Protein AF-A0A4P7MST5-F1 (afdb_monomer_lite)

Foldseek 3Di:
DDDDDDDPDDDPPPDDDDDDDDWKKKKFKDQPDPDGPFIDIDGQQDWDWTADPVGFTWIWHQHPPRDIDTPCVVSRDPRIDMDMDID

Organism: Pyricularia oryzae (NCBI:txid318829)

Structure (mmCIF, N/CA/C/O backbone):
data_AF-A0A4P7MST5-F1
#
_entry.id   AF-A0A4P7MST5-F1
#
loop_
_atom_site.group_PDB
_atom_site.id
_atom_site.type_symbol
_atom_site.label_atom_id
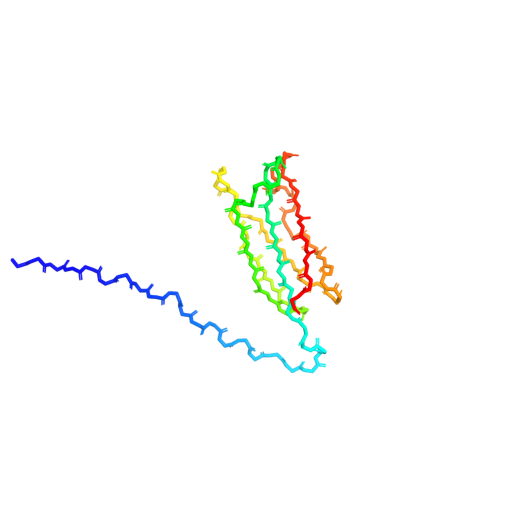_atom_site.label_alt_id
_atom_site.label_comp_id
_atom_site.label_asym_id
_atom_site.label_entity_id
_atom_site.label_seq_id
_atom_site.pdbx_PDB_ins_code
_atom_site.Cartn_x
_atom_site.Cartn_y
_atom_site.Cartn_z
_atom_site.occupancy
_atom_site.B_iso_or_equiv
_atom_site.auth_seq_id
_atom_site.auth_comp_id
_atom_site.auth_asym_id
_atom_site.auth_atom_id
_atom_site.pdbx_PDB_model_num
ATOM 1 N N . MET A 1 1 ? -6.270 -33.734 25.002 1.00 43.28 1 MET A N 1
ATOM 2 C CA . MET A 1 1 ? -5.227 -33.576 23.967 1.00 43.28 1 MET A CA 1
ATOM 3 C C . MET A 1 1 ? -5.464 -32.239 23.287 1.00 43.28 1 MET A C 1
ATOM 5 O O . MET A 1 1 ? -6.536 -32.033 22.738 1.00 43.28 1 MET A O 1
ATOM 9 N N . GLN A 1 2 ? -4.539 -31.298 23.470 1.00 40.59 2 GLN A N 1
ATOM 10 C CA . GLN A 1 2 ? -4.612 -29.924 22.966 1.00 40.59 2 GLN A CA 1
ATOM 11 C C . GLN A 1 2 ? -4.337 -29.927 21.457 1.00 40.59 2 GLN A C 1
ATOM 13 O O . GLN A 1 2 ? -3.300 -30.433 21.036 1.00 40.59 2 GLN A O 1
ATOM 18 N N . ILE A 1 3 ? -5.251 -29.386 20.649 1.00 48.38 3 ILE A N 1
ATOM 19 C CA . ILE A 1 3 ? -5.003 -29.136 19.225 1.00 48.38 3 ILE A CA 1
ATOM 20 C C . ILE A 1 3 ? -4.456 -27.716 19.131 1.00 48.38 3 ILE A C 1
ATOM 22 O O . ILE A 1 3 ? -5.196 -26.737 19.211 1.00 48.38 3 ILE A O 1
ATOM 26 N N . THR A 1 4 ? -3.137 -27.611 19.035 1.00 45.72 4 THR A N 1
ATOM 27 C CA . THR A 1 4 ? -2.439 -26.358 18.763 1.00 45.72 4 THR A CA 1
ATOM 28 C C . THR A 1 4 ? -2.727 -25.978 17.312 1.00 45.72 4 THR A C 1
ATOM 30 O O . THR A 1 4 ? -2.234 -26.628 16.391 1.00 45.72 4 THR A O 1
ATOM 33 N N . ALA A 1 5 ? -3.566 -24.965 17.089 1.00 44.62 5 ALA A N 1
ATOM 34 C CA . ALA A 1 5 ? -3.776 -24.409 15.759 1.00 44.62 5 ALA A CA 1
ATOM 35 C C . ALA A 1 5 ? -2.487 -23.694 15.332 1.00 44.62 5 ALA A C 1
ATOM 37 O O . ALA A 1 5 ? -2.114 -22.664 15.893 1.00 44.62 5 ALA A O 1
ATOM 38 N N . ALA A 1 6 ? -1.774 -24.299 14.386 1.00 45.66 6 ALA A N 1
ATOM 39 C CA . ALA A 1 6 ? -0.599 -23.718 13.769 1.00 45.66 6 ALA A CA 1
ATOM 40 C C . ALA A 1 6 ? -0.990 -22.401 13.084 1.00 45.66 6 ALA A C 1
ATOM 42 O O . ALA A 1 6 ? -1.884 -22.363 12.239 1.00 45.66 6 ALA A O 1
ATOM 43 N N . VAL A 1 7 ? -0.313 -21.324 13.476 1.00 45.59 7 VAL A N 1
ATOM 44 C CA . VAL A 1 7 ? -0.352 -20.033 12.791 1.00 45.59 7 VAL A CA 1
ATOM 45 C C . VAL A 1 7 ? 0.137 -20.275 11.366 1.00 45.59 7 VAL A C 1
ATOM 47 O O . VAL A 1 7 ? 1.290 -20.646 11.161 1.00 45.59 7 VAL A O 1
ATOM 50 N N . ILE A 1 8 ? -0.761 -20.137 10.391 1.00 53.88 8 ILE A N 1
ATOM 51 C CA . ILE A 1 8 ? -0.442 -20.257 8.969 1.00 53.88 8 ILE A CA 1
ATOM 52 C C . ILE A 1 8 ? 0.510 -19.101 8.632 1.00 53.88 8 ILE A C 1
ATOM 54 O O . ILE A 1 8 ? 0.096 -17.944 8.753 1.00 53.88 8 ILE A O 1
ATOM 58 N N . PRO A 1 9 ? 1.770 -19.358 8.235 1.00 40.84 9 PRO A N 1
ATOM 59 C CA . PRO A 1 9 ? 2.623 -18.300 7.727 1.00 40.84 9 PRO A CA 1
ATOM 60 C C . PRO A 1 9 ? 1.987 -17.787 6.436 1.00 40.84 9 PRO A C 1
ATOM 62 O O . PRO A 1 9 ? 1.710 -18.564 5.521 1.00 40.84 9 PRO A O 1
ATOM 65 N N . VAL A 1 10 ? 1.698 -16.485 6.415 1.00 47.12 10 VAL A N 1
ATOM 66 C CA . VAL A 1 10 ? 1.137 -15.758 5.274 1.00 47.12 10 VAL A CA 1
ATOM 67 C C . VAL A 1 10 ? 1.902 -16.171 4.023 1.00 47.12 10 VAL A C 1
ATOM 69 O O . VAL A 1 10 ? 3.110 -15.964 3.915 1.00 47.12 10 VAL A O 1
ATOM 72 N N . ALA A 1 11 ? 1.182 -16.848 3.131 1.00 40.81 11 ALA A N 1
ATOM 73 C CA . ALA A 1 11 ? 1.708 -17.400 1.905 1.00 40.81 11 ALA A CA 1
ATOM 74 C C . ALA A 1 11 ? 2.443 -16.313 1.116 1.00 40.81 11 ALA A C 1
ATOM 76 O O . ALA A 1 11 ? 1.897 -15.248 0.834 1.00 40.81 11 ALA A O 1
ATOM 77 N N . LEU A 1 12 ? 3.686 -16.625 0.759 1.00 40.56 12 LEU A N 1
ATOM 78 C CA . LEU A 1 12 ? 4.474 -15.945 -0.252 1.00 40.56 12 LEU A CA 1
ATOM 79 C C . LEU A 1 12 ? 3.655 -15.909 -1.553 1.00 40.56 12 LEU A C 1
ATOM 81 O O . LEU A 1 12 ? 3.575 -16.908 -2.269 1.00 40.56 12 LEU A O 1
ATOM 85 N N . VAL A 1 13 ? 3.002 -14.782 -1.840 1.00 43.56 13 VAL A N 1
ATOM 86 C CA . VAL A 1 13 ? 2.295 -14.593 -3.108 1.00 43.56 13 VAL A CA 1
ATOM 87 C C . VAL A 1 13 ? 3.343 -14.292 -4.177 1.00 43.56 13 VAL A C 1
ATOM 89 O O . VAL A 1 13 ? 3.873 -13.188 -4.267 1.00 43.56 13 VAL A O 1
ATOM 92 N N . LEU A 1 14 ? 3.672 -15.315 -4.966 1.00 44.66 14 LEU A N 1
ATOM 93 C CA . LEU A 1 14 ? 4.413 -15.194 -6.219 1.00 44.66 14 LEU A CA 1
ATOM 94 C C . LEU A 1 14 ? 3.569 -14.384 -7.215 1.00 44.66 14 LEU A C 1
ATOM 96 O O . LEU A 1 14 ? 2.728 -14.945 -7.915 1.00 44.66 14 LEU A O 1
ATOM 100 N N . PHE A 1 15 ? 3.788 -13.072 -7.295 1.00 44.88 15 PHE A N 1
ATOM 101 C CA . PHE A 1 15 ? 3.249 -12.268 -8.389 1.00 44.88 15 PHE A CA 1
ATOM 102 C C . PHE A 1 15 ? 4.130 -12.435 -9.629 1.00 44.88 15 PHE A C 1
ATOM 104 O O . PHE A 1 15 ? 5.198 -11.841 -9.766 1.00 44.88 15 PHE A O 1
ATOM 111 N N . GLN A 1 16 ? 3.665 -13.283 -10.546 1.00 50.47 16 GLN A N 1
ATOM 112 C CA . GLN A 1 16 ? 4.047 -13.209 -11.948 1.00 50.47 16 GLN A CA 1
ATOM 113 C C . GLN A 1 16 ? 3.405 -11.952 -12.550 1.00 50.47 16 GLN A C 1
ATOM 115 O O . GLN A 1 16 ? 2.193 -11.918 -12.743 1.00 50.47 16 GLN A O 1
ATOM 120 N N . ALA A 1 17 ? 4.208 -10.950 -12.903 1.00 40.59 17 ALA A N 1
ATOM 121 C CA . ALA A 1 17 ? 3.808 -9.931 -13.865 1.00 40.59 17 ALA A CA 1
ATOM 122 C C . ALA A 1 17 ? 4.991 -9.584 -14.774 1.00 40.59 17 ALA A C 1
ATOM 124 O O . ALA A 1 17 ? 6.069 -9.172 -14.353 1.00 40.59 17 ALA A O 1
ATOM 125 N N . CYS A 1 18 ? 4.763 -9.842 -16.053 1.00 38.44 18 CYS A N 1
ATOM 126 C CA . CYS A 1 18 ? 5.621 -9.568 -17.186 1.00 38.44 18 CYS A CA 1
ATOM 127 C C . CYS A 1 18 ? 5.922 -8.057 -17.305 1.00 38.44 18 CYS A C 1
ATOM 129 O O . CYS A 1 18 ? 5.001 -7.255 -17.412 1.00 38.44 18 CYS A O 1
ATOM 131 N N . GLY A 1 19 ? 7.204 -7.683 -17.379 1.00 47.47 19 GLY A N 1
ATOM 132 C CA . GLY A 1 19 ? 7.637 -6.656 -18.336 1.00 47.47 19 GLY A CA 1
ATOM 133 C C . GLY A 1 19 ? 7.636 -5.170 -17.953 1.00 47.47 19 GLY A C 1
ATOM 134 O O . GLY A 1 19 ? 7.774 -4.360 -18.865 1.00 47.47 19 GLY A O 1
ATOM 135 N N . VAL A 1 20 ? 7.563 -4.767 -16.681 1.00 49.41 20 VAL A N 1
ATOM 136 C CA . VAL A 1 20 ? 7.826 -3.365 -16.285 1.00 49.41 20 VAL A CA 1
ATOM 137 C C . VAL A 1 20 ? 8.890 -3.301 -15.195 1.00 49.41 20 VAL A C 1
ATOM 139 O O . VAL A 1 20 ? 8.814 -4.009 -14.199 1.00 49.41 20 VAL A O 1
ATOM 142 N N . SER A 1 21 ? 9.929 -2.502 -15.455 1.00 50.75 21 SER A N 1
ATOM 143 C CA . SER A 1 21 ? 11.085 -2.181 -14.605 1.00 50.75 21 SER A CA 1
ATOM 144 C C . SER A 1 21 ? 10.889 -2.529 -13.119 1.00 50.75 21 SER A C 1
ATOM 146 O O . SER A 1 21 ? 10.234 -1.792 -12.382 1.00 50.75 21 SER A O 1
ATOM 148 N N . ALA A 1 22 ? 11.413 -3.688 -12.704 1.00 61.22 22 ALA A N 1
ATOM 149 C CA . ALA A 1 22 ? 11.101 -4.328 -11.426 1.00 61.22 22 ALA A CA 1
ATOM 150 C C . ALA A 1 22 ? 11.791 -3.622 -10.250 1.00 61.22 22 ALA A C 1
ATOM 152 O O . ALA A 1 22 ? 12.785 -4.101 -9.708 1.00 61.22 22 ALA A O 1
ATOM 153 N N . TYR A 1 23 ? 11.274 -2.464 -9.858 1.00 72.06 23 TYR A N 1
ATOM 154 C CA . TYR A 1 23 ? 11.604 -1.854 -8.579 1.00 72.06 23 TYR A CA 1
ATOM 155 C C . TYR A 1 23 ? 10.427 -2.044 -7.642 1.00 72.06 23 TYR A C 1
ATOM 157 O O . TYR A 1 23 ? 9.283 -1.794 -8.018 1.00 72.06 23 TYR A O 1
ATOM 165 N N . GLN A 1 24 ? 10.711 -2.513 -6.432 1.00 85.69 24 GLN A N 1
ATOM 166 C CA . GLN A 1 24 ? 9.679 -2.648 -5.420 1.00 85.69 24 GLN A CA 1
ATOM 167 C C . GLN A 1 24 ? 9.387 -1.287 -4.796 1.00 85.69 24 GLN A C 1
ATOM 169 O O . GLN A 1 24 ? 10.265 -0.437 -4.634 1.00 85.69 24 GLN A O 1
ATOM 174 N N . CYS A 1 25 ? 8.130 -1.088 -4.444 1.00 88.94 25 CYS A N 1
ATOM 175 C CA . CYS A 1 25 ? 7.627 0.094 -3.785 1.00 88.94 25 CYS A CA 1
ATOM 176 C C . CYS A 1 25 ? 7.042 -0.332 -2.447 1.00 88.94 25 CYS A C 1
ATOM 178 O O . CYS A 1 25 ? 6.221 -1.244 -2.396 1.00 88.94 25 CYS A O 1
ATOM 180 N N . ARG A 1 26 ? 7.427 0.360 -1.378 1.00 90.69 26 ARG A N 1
ATOM 181 C CA . ARG A 1 26 ? 6.735 0.279 -0.096 1.00 90.69 26 ARG A CA 1
ATOM 182 C C . ARG A 1 26 ? 5.743 1.417 0.004 1.00 90.69 26 ARG A C 1
ATOM 184 O O . ARG A 1 26 ? 6.127 2.575 -0.171 1.00 90.69 26 ARG A O 1
ATOM 191 N N . ILE A 1 27 ? 4.506 1.094 0.344 1.00 91.12 27 ILE A N 1
ATOM 192 C CA . ILE A 1 27 ? 3.454 2.046 0.680 1.00 91.12 27 ILE A CA 1
ATOM 193 C C . ILE A 1 27 ? 3.138 1.895 2.159 1.00 91.12 27 ILE A C 1
ATOM 195 O O . ILE A 1 27 ? 2.890 0.792 2.631 1.00 91.12 27 ILE A O 1
ATOM 199 N N . SER A 1 28 ? 3.139 3.006 2.880 1.00 90.88 28 SER A N 1
ATOM 200 C CA . SER A 1 28 ? 2.875 3.074 4.312 1.00 90.88 28 SER A CA 1
ATOM 201 C C . SER A 1 28 ? 1.675 3.965 4.570 1.00 90.88 28 SER A C 1
ATOM 203 O O . SER A 1 28 ? 1.604 5.080 4.049 1.00 90.88 28 SER A O 1
ATOM 205 N N . LEU A 1 29 ? 0.756 3.481 5.397 1.00 91.06 29 LEU A N 1
A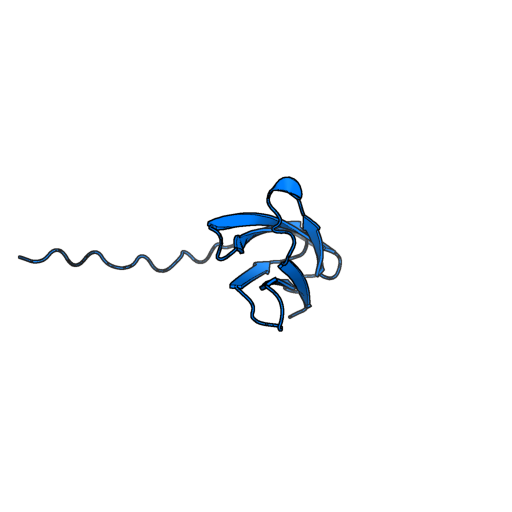TOM 206 C CA . LEU A 1 29 ? -0.358 4.255 5.916 1.00 91.06 29 LEU A CA 1
ATOM 207 C C . LEU A 1 29 ? 0.023 4.769 7.309 1.00 91.06 29 LEU A C 1
ATOM 209 O O . LEU A 1 29 ? 0.393 3.982 8.177 1.00 91.06 29 LEU A O 1
ATOM 213 N N . MET A 1 30 ? -0.024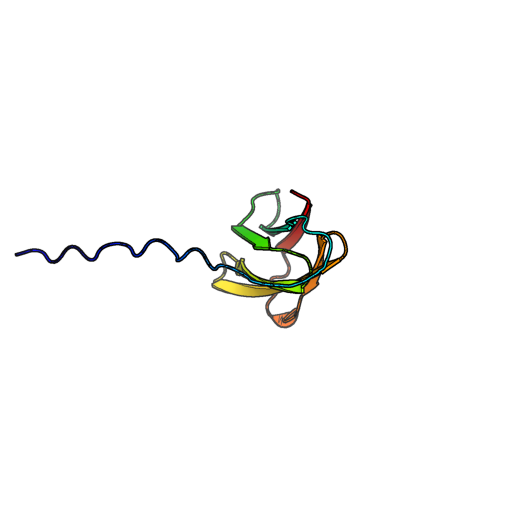 6.085 7.504 1.00 88.81 30 MET A N 1
ATOM 214 C CA . MET A 1 30 ? 0.516 6.745 8.695 1.00 88.81 30 MET A CA 1
ATOM 215 C C . MET A 1 30 ? -0.532 7.631 9.354 1.00 88.81 30 MET A C 1
ATOM 217 O O . MET A 1 30 ? -1.110 8.481 8.679 1.00 88.81 30 MET A O 1
ATOM 221 N N . ASN A 1 31 ? -0.738 7.486 10.659 1.00 86.44 31 ASN A N 1
ATOM 222 C CA . ASN A 1 31 ? -1.609 8.347 11.455 1.00 86.44 31 ASN A CA 1
ATOM 223 C C . ASN A 1 31 ? -0.781 9.368 12.251 1.00 86.44 31 ASN A C 1
ATOM 225 O O . ASN A 1 31 ? -0.169 9.043 13.268 1.00 86.44 31 ASN A O 1
ATOM 229 N N . GLY A 1 32 ? -0.749 10.621 11.793 1.00 78.19 32 GLY A N 1
ATOM 230 C CA . GLY A 1 32 ? -0.024 11.688 12.487 1.00 78.19 32 GLY A CA 1
ATOM 231 C C . GLY A 1 32 ? 1.505 11.551 12.434 1.00 78.19 32 GLY A C 1
ATOM 232 O O . GLY A 1 32 ? 2.082 11.536 11.348 1.00 78.19 32 GLY A O 1
ATOM 233 N N . SER A 1 33 ? 2.155 11.542 13.607 1.00 69.56 33 SER A N 1
ATOM 234 C CA . SER A 1 33 ? 3.598 11.756 13.852 1.00 69.56 33 SER A CA 1
ATOM 235 C C . SER A 1 33 ? 4.531 10.640 13.360 1.00 69.56 33 SER A C 1
ATOM 237 O O . SER A 1 33 ? 5.322 10.095 14.123 1.00 69.56 33 SER A O 1
ATOM 239 N N . ASP A 1 34 ? 4.449 10.303 12.080 1.00 63.47 34 ASP A N 1
ATOM 240 C CA . ASP A 1 34 ? 5.338 9.368 11.391 1.00 63.47 34 ASP A CA 1
ATOM 241 C C . ASP A 1 34 ? 5.305 7.903 11.875 1.00 63.47 34 ASP A C 1
ATOM 243 O O . ASP A 1 34 ? 6.109 7.077 11.434 1.00 63.47 34 ASP A O 1
ATOM 247 N N . SER A 1 35 ? 4.325 7.533 12.697 1.00 73.50 35 SER A N 1
ATOM 248 C CA . SER A 1 35 ? 4.045 6.133 13.016 1.00 73.50 35 SER A CA 1
ATOM 249 C C . SER A 1 35 ? 3.264 5.491 11.869 1.00 73.50 35 SER A C 1
ATOM 251 O O . SER A 1 35 ? 2.175 5.947 11.523 1.00 73.50 35 SER A O 1
ATOM 253 N N . SER A 1 36 ? 3.828 4.447 11.257 1.00 74.69 36 SER A N 1
ATOM 254 C CA . SER A 1 36 ? 3.115 3.629 10.269 1.00 74.69 36 SER A CA 1
ATOM 255 C C . SER A 1 36 ? 2.176 2.678 11.008 1.00 74.69 36 SER A C 1
ATOM 257 O O . SER A 1 36 ? 2.647 1.889 11.824 1.00 74.69 36 SER A O 1
ATOM 259 N N . ASP A 1 37 ? 0.879 2.737 10.717 1.00 80.25 37 ASP A N 1
ATOM 260 C CA . ASP A 1 37 ? -0.095 1.762 11.223 1.00 80.25 37 ASP A CA 1
ATOM 261 C C . ASP A 1 37 ? 0.008 0.448 10.448 1.00 80.25 37 ASP A C 1
ATOM 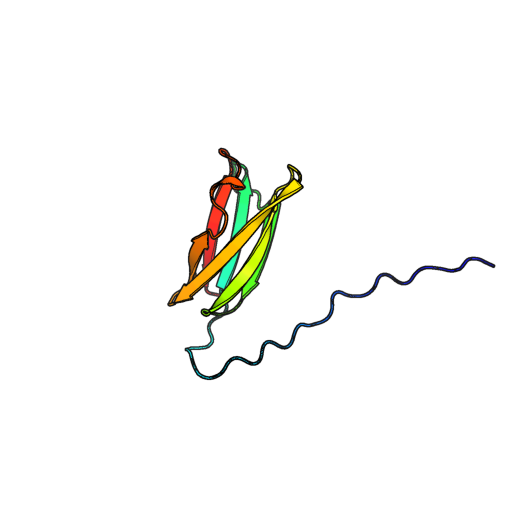263 O O . ASP A 1 37 ? -0.030 -0.628 11.036 1.00 80.25 37 ASP A O 1
ATOM 267 N N . ASP A 1 38 ? 0.195 0.548 9.129 1.00 88.62 38 ASP A N 1
ATOM 268 C CA . ASP A 1 38 ? 0.385 -0.600 8.248 1.00 88.62 38 ASP A CA 1
ATOM 269 C C . ASP A 1 38 ? 1.253 -0.229 7.039 1.00 88.62 38 ASP A C 1
ATOM 271 O O . ASP A 1 38 ? 1.415 0.953 6.702 1.00 88.62 38 ASP A O 1
ATOM 275 N N . TYR A 1 39 ? 1.833 -1.235 6.391 1.00 88.69 39 TYR A N 1
ATOM 276 C CA . TYR A 1 39 ? 2.553 -1.078 5.136 1.00 88.69 39 TYR A CA 1
ATOM 277 C C . TYR A 1 39 ? 2.346 -2.281 4.221 1.00 88.69 39 TYR A C 1
ATOM 279 O O . TYR A 1 39 ? 2.144 -3.406 4.666 1.00 88.69 39 TYR A O 1
ATOM 287 N N . GLY A 1 40 ? 2.480 -2.044 2.922 1.00 88.38 40 GLY A N 1
ATOM 288 C CA . GLY A 1 40 ? 2.550 -3.108 1.937 1.00 88.38 40 GLY A CA 1
ATOM 289 C C . GLY A 1 40 ? 3.617 -2.826 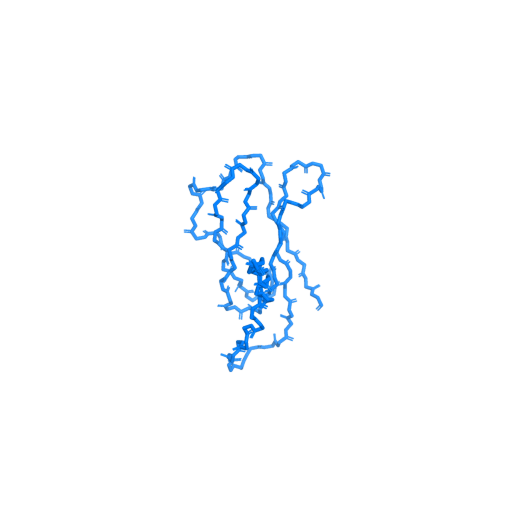0.896 1.00 88.38 40 GLY A C 1
ATOM 290 O O . GLY A 1 40 ? 3.897 -1.673 0.562 1.00 88.38 40 GLY A O 1
ATOM 291 N N . ASP A 1 41 ? 4.214 -3.906 0.412 1.00 90.06 41 ASP A N 1
ATOM 292 C CA . ASP A 1 41 ? 5.234 -3.893 -0.626 1.00 90.06 41 ASP A CA 1
ATOM 293 C C . ASP A 1 41 ? 4.634 -4.451 -1.922 1.00 90.06 41 ASP A C 1
ATOM 295 O O . ASP A 1 41 ? 3.864 -5.412 -1.889 1.00 90.06 41 ASP A O 1
ATOM 299 N N . GLY A 1 42 ? 4.973 -3.848 -3.059 1.00 87.06 42 GLY A N 1
ATOM 300 C CA . GLY A 1 42 ? 4.517 -4.305 -4.372 1.00 87.06 42 GLY A CA 1
ATOM 301 C C . GLY A 1 42 ? 5.269 -3.641 -5.521 1.00 87.06 42 GLY A C 1
ATOM 302 O O . GLY A 1 42 ? 6.026 -2.689 -5.321 1.00 87.06 42 GLY A O 1
ATOM 303 N N . ALA A 1 43 ? 5.084 -4.155 -6.729 1.00 89.12 43 ALA A N 1
ATOM 304 C CA . ALA A 1 43 ? 5.615 -3.573 -7.955 1.00 89.12 43 ALA A CA 1
ATOM 305 C C . ALA A 1 43 ? 4.605 -2.589 -8.584 1.00 89.12 43 ALA A C 1
ATOM 307 O O . ALA A 1 43 ? 3.409 -2.643 -8.284 1.00 89.12 43 ALA A O 1
ATOM 308 N N . PRO A 1 44 ? 5.046 -1.691 -9.484 1.00 87.56 44 PRO A N 1
ATOM 309 C CA . PRO A 1 44 ? 4.130 -0.946 -10.342 1.00 87.56 44 PRO A CA 1
ATOM 310 C C . PRO A 1 44 ? 3.148 -1.887 -11.054 1.00 87.56 44 PRO A C 1
ATOM 312 O O . PRO A 1 44 ? 3.562 -2.841 -11.707 1.00 87.56 44 PRO A O 1
ATOM 315 N N . GLY A 1 45 ? 1.851 -1.612 -10.923 1.00 88.25 45 GLY A N 1
ATOM 316 C CA . GLY A 1 45 ? 0.767 -2.479 -11.391 1.00 88.25 45 GLY A CA 1
ATOM 317 C C . GLY A 1 45 ? 0.040 -3.241 -10.280 1.00 88.25 45 GLY A C 1
ATOM 318 O O . GLY A 1 45 ? -1.087 -3.689 -10.498 1.00 88.25 45 GLY A O 1
ATOM 319 N N . ASP A 1 46 ? 0.626 -3.346 -9.087 1.00 89.19 46 ASP A N 1
ATOM 320 C CA . ASP A 1 46 ? 0.016 -4.087 -7.984 1.00 89.19 46 ASP A CA 1
ATOM 321 C C . ASP A 1 46 ? -1.043 -3.265 -7.242 1.00 89.19 46 ASP A C 1
ATOM 323 O O . ASP A 1 46 ? -1.014 -2.034 -7.184 1.00 89.19 46 ASP A O 1
ATOM 327 N N . THR A 1 47 ? -1.990 -3.973 -6.623 1.00 92.50 47 THR A N 1
ATOM 328 C CA . THR A 1 47 ? -2.940 -3.394 -5.667 1.00 92.50 47 THR A CA 1
ATOM 329 C C . THR A 1 47 ? -2.639 -3.909 -4.269 1.00 92.50 47 THR A C 1
ATOM 331 O O . THR A 1 47 ? -2.656 -5.113 -4.024 1.00 92.50 47 THR A O 1
ATOM 334 N N . VAL A 1 48 ? -2.425 -2.985 -3.340 1.00 90.50 48 VAL A N 1
ATOM 335 C CA . VAL A 1 48 ? -2.107 -3.238 -1.937 1.00 90.50 48 VAL A CA 1
ATOM 336 C C . VAL A 1 48 ? -3.294 -2.841 -1.062 1.00 90.50 48 VAL A C 1
ATOM 338 O O . VAL A 1 48 ? -3.918 -1.800 -1.271 1.00 90.50 48 VAL A O 1
ATOM 341 N N . ASN A 1 49 ? -3.608 -3.667 -0.065 1.00 92.12 49 ASN A N 1
ATOM 342 C CA . ASN A 1 49 ? -4.579 -3.338 0.977 1.00 92.12 49 ASN A CA 1
ATOM 343 C C . ASN A 1 49 ? -3.814 -2.915 2.235 1.00 92.12 49 ASN A C 1
ATOM 345 O O . ASN A 1 49 ? -2.973 -3.675 2.698 1.00 92.12 49 ASN A O 1
ATOM 349 N N . LEU A 1 50 ? -4.123 -1.739 2.775 1.00 91.00 50 LEU A N 1
ATOM 350 C CA . LEU A 1 50 ? -3.533 -1.199 4.000 1.00 91.00 50 LEU A CA 1
ATOM 351 C C . LEU A 1 50 ? -4.619 -1.091 5.068 1.00 91.00 50 LEU A C 1
ATOM 353 O O . LEU A 1 50 ? -5.657 -0.465 4.832 1.00 91.00 50 LEU A O 1
ATOM 357 N N . GLN A 1 51 ? -4.400 -1.690 6.231 1.00 90.00 51 GLN A N 1
ATOM 358 C CA . GLN A 1 51 ? -5.330 -1.637 7.349 1.00 90.00 51 GLN A CA 1
ATOM 359 C C . GLN A 1 51 ? -5.004 -0.459 8.271 1.00 90.00 51 GLN A C 1
ATOM 361 O O . GLN A 1 51 ? -3.966 -0.401 8.917 1.00 90.00 51 GLN A O 1
ATOM 366 N N . ALA A 1 52 ? -5.928 0.491 8.364 1.00 87.19 52 ALA A N 1
ATOM 367 C CA . ALA A 1 52 ? -5.877 1.529 9.379 1.00 87.19 52 ALA A CA 1
ATOM 368 C C . ALA A 1 52 ? -6.229 0.944 10.755 1.00 87.19 52 ALA A C 1
ATOM 370 O O . ALA A 1 52 ? -7.072 0.052 10.872 1.00 87.19 52 ALA A O 1
ATOM 371 N N . ASN A 1 53 ? -5.667 1.514 11.820 1.00 84.38 53 ASN A N 1
ATOM 372 C CA . ASN A 1 53 ? -5.926 1.084 13.199 1.00 84.38 53 ASN A CA 1
ATOM 373 C C . ASN A 1 53 ? -7.387 1.324 13.642 1.00 84.38 53 ASN A C 1
ATOM 375 O O . ASN A 1 53 ? -7.891 0.704 14.571 1.00 84.38 53 ASN A O 1
ATOM 379 N N . ASN A 1 54 ? -8.124 2.180 12.930 1.00 82.88 54 ASN A N 1
ATOM 380 C CA . ASN A 1 54 ? -9.570 2.324 13.123 1.00 82.88 54 ASN A CA 1
ATOM 381 C C . ASN A 1 54 ? -10.405 1.194 12.473 1.00 82.88 54 ASN A C 1
ATOM 383 O O . ASN A 1 54 ? -11.632 1.264 12.492 1.00 82.88 54 ASN A O 1
ATOM 387 N N . GLY A 1 55 ? -9.761 0.191 11.866 1.00 85.12 55 GLY A N 1
ATOM 388 C CA . GLY A 1 55 ? -10.393 -0.948 11.200 1.00 85.12 55 GLY A CA 1
ATOM 389 C C . GLY A 1 55 ? -10.716 -0.738 9.716 1.00 85.12 55 GLY A C 1
ATOM 390 O O . GLY A 1 55 ? -11.122 -1.691 9.049 1.00 85.12 55 GLY A O 1
ATOM 391 N N . ASN A 1 56 ? -10.523 0.466 9.164 1.00 89.50 56 ASN A N 1
ATOM 392 C CA . ASN A 1 56 ? -10.747 0.712 7.739 1.00 89.50 56 ASN A CA 1
ATOM 393 C C . ASN A 1 56 ? -9.650 0.071 6.885 1.00 89.50 56 ASN A C 1
ATOM 395 O O . ASN A 1 56 ? -8.470 0.146 7.208 1.00 89.50 56 ASN A O 1
ATOM 399 N N . ILE A 1 57 ? -10.035 -0.486 5.738 1.00 90.81 57 ILE A N 1
ATOM 400 C CA . ILE A 1 57 ? -9.091 -0.992 4.737 1.00 90.81 57 ILE A CA 1
ATOM 401 C C . ILE A 1 57 ? -9.004 0.018 3.596 1.00 90.81 57 ILE A C 1
ATOM 403 O O . ILE A 1 57 ? -10.002 0.290 2.924 1.00 90.81 57 ILE A O 1
ATOM 407 N N . VAL A 1 58 ? -7.809 0.547 3.356 1.00 91.50 58 VAL A N 1
ATOM 408 C CA . VAL A 1 58 ? -7.492 1.454 2.251 1.00 91.50 58 VAL A CA 1
ATOM 409 C C . VAL A 1 58 ? -6.835 0.653 1.132 1.00 91.50 58 VAL A C 1
ATOM 411 O O . VAL A 1 58 ? -5.832 -0.021 1.339 1.00 91.50 58 VAL A O 1
ATOM 414 N N . LYS A 1 59 ? -7.412 0.711 -0.066 1.00 92.69 59 LYS A N 1
ATOM 415 C CA . LYS A 1 59 ? -6.921 0.030 -1.264 1.00 92.69 59 LYS A CA 1
ATOM 416 C C . LYS A 1 59 ? -6.104 0.997 -2.097 1.00 92.69 59 LYS A C 1
ATOM 418 O O . LYS A 1 59 ? -6.612 2.043 -2.507 1.00 92.69 59 LYS A O 1
ATOM 423 N N . VAL A 1 60 ? -4.864 0.625 -2.371 1.00 91.94 60 VAL A N 1
ATOM 424 C CA . VAL A 1 60 ? -3.894 1.464 -3.063 1.00 91.94 60 VAL A CA 1
ATOM 425 C C . VAL A 1 60 ? -3.373 0.735 -4.291 1.00 91.94 60 VAL A C 1
ATOM 427 O O . VAL A 1 60 ? -2.861 -0.372 -4.184 1.00 91.94 60 VAL A O 1
ATOM 430 N N . TYR A 1 61 ? -3.494 1.360 -5.454 1.00 91.88 61 TYR A N 1
ATOM 431 C CA . TYR A 1 61 ? -2.886 0.893 -6.693 1.00 91.88 61 TYR A CA 1
ATOM 432 C C . TYR A 1 61 ? -1.518 1.548 -6.878 1.00 91.88 61 TYR A C 1
ATOM 434 O O . TYR A 1 61 ? -1.416 2.775 -6.805 1.00 91.88 61 TYR A O 1
ATOM 442 N N . ILE A 1 62 ? -0.479 0.752 -7.125 1.00 89.69 62 ILE A N 1
ATOM 443 C CA . ILE A 1 62 ? 0.888 1.227 -7.348 1.00 89.69 62 ILE A CA 1
ATOM 444 C C . ILE A 1 62 ? 1.047 1.586 -8.825 1.00 89.69 62 ILE A C 1
ATOM 446 O O . ILE A 1 62 ? 0.911 0.749 -9.714 1.00 89.69 62 ILE A O 1
ATOM 450 N N . ARG A 1 63 ? 1.354 2.850 -9.095 1.00 87.44 63 ARG A N 1
ATOM 451 C CA . ARG A 1 63 ? 1.698 3.368 -10.421 1.00 87.44 63 ARG A CA 1
ATOM 452 C C . ARG A 1 63 ? 3.197 3.240 -10.676 1.00 87.44 63 ARG A C 1
ATOM 454 O O . ARG A 1 63 ? 3.993 2.964 -9.777 1.00 87.44 63 ARG A O 1
ATOM 461 N N . ASP A 1 64 ? 3.585 3.519 -11.913 1.00 85.31 64 ASP A N 1
ATOM 462 C CA . ASP A 1 64 ? 4.984 3.685 -12.290 1.00 85.31 64 ASP A CA 1
ATOM 463 C C . ASP A 1 64 ? 5.707 4.664 -11.352 1.00 85.31 64 ASP A C 1
ATOM 465 O O . ASP A 1 64 ? 5.134 5.643 -10.871 1.00 85.31 64 ASP A O 1
ATOM 469 N N . ASN A 1 65 ? 6.984 4.388 -11.077 1.00 84.56 65 ASN A N 1
ATOM 470 C CA . ASN A 1 65 ? 7.828 5.174 -10.167 1.00 84.56 65 ASN A CA 1
ATOM 471 C C . ASN A 1 65 ? 7.316 5.276 -8.714 1.00 84.56 65 ASN A C 1
ATOM 473 O O . ASN A 1 65 ? 7.618 6.254 -8.033 1.00 84.56 65 ASN A O 1
ATOM 477 N N . CYS A 1 66 ? 6.581 4.276 -8.216 1.00 85.56 66 CYS A N 1
ATOM 478 C CA . CYS A 1 66 ? 6.050 4.243 -6.844 1.00 85.56 66 CYS A CA 1
ATOM 479 C C . CYS A 1 66 ? 5.087 5.390 -6.502 1.00 85.56 66 CYS A C 1
ATOM 481 O O . CYS A 1 66 ? 4.884 5.717 -5.326 1.00 85.56 66 CYS A O 1
ATOM 483 N N . TYR A 1 67 ? 4.467 5.989 -7.520 1.00 90.06 67 TYR A N 1
ATOM 484 C CA . TYR A 1 67 ? 3.257 6.778 -7.324 1.00 90.06 67 TYR A CA 1
ATOM 485 C C . TYR A 1 67 ? 2.094 5.858 -6.960 1.00 90.06 67 TYR A C 1
ATOM 487 O O . TYR A 1 67 ? 2.166 4.643 -7.138 1.00 90.06 67 TYR A O 1
ATOM 495 N N . TYR A 1 68 ? 1.014 6.428 -6.437 1.00 89.81 68 TYR A N 1
ATOM 496 C CA . TYR A 1 68 ? -0.115 5.637 -5.981 1.00 89.81 68 TYR A CA 1
ATOM 497 C C . TYR A 1 68 ? -1.455 6.302 -6.271 1.00 89.81 68 TYR A C 1
ATOM 499 O O . TYR A 1 68 ? -1.570 7.525 -6.248 1.00 89.81 68 TYR A O 1
ATOM 507 N N . ASP A 1 69 ? -2.472 5.470 -6.480 1.00 92.50 69 ASP A N 1
ATOM 508 C CA . ASP A 1 69 ? -3.871 5.876 -6.522 1.00 92.50 69 ASP A CA 1
ATOM 509 C C . ASP A 1 69 ? -4.656 5.170 -5.425 1.00 92.50 69 ASP A C 1
ATOM 511 O O . ASP A 1 69 ? -4.590 3.952 -5.267 1.00 92.50 69 ASP A O 1
ATOM 515 N N . ILE A 1 70 ? -5.452 5.931 -4.684 1.00 92.88 70 ILE A N 1
ATOM 516 C CA . ILE A 1 70 ? -6.370 5.369 -3.696 1.00 92.88 70 ILE A CA 1
ATOM 517 C C . ILE A 1 70 ? -7.664 4.995 -4.415 1.00 92.88 70 ILE A C 1
ATOM 519 O O . ILE A 1 70 ? -8.349 5.868 -4.953 1.00 92.88 70 ILE A O 1
ATOM 523 N N . LEU A 1 71 ? -8.011 3.709 -4.400 1.00 92.56 71 LEU A N 1
ATOM 524 C CA . LEU A 1 71 ? -9.186 3.177 -5.097 1.00 92.56 71 LEU A CA 1
ATOM 525 C C . LEU A 1 71 ? -10.490 3.379 -4.310 1.00 92.56 71 LEU A C 1
ATOM 527 O O . LEU A 1 71 ? -11.568 3.374 -4.893 1.00 92.56 71 LEU A O 1
ATOM 531 N N . ASN A 1 72 ? -10.404 3.566 -2.991 1.00 92.06 72 ASN A N 1
ATOM 532 C CA . ASN A 1 72 ? -11.545 3.753 -2.089 1.00 92.06 72 ASN A CA 1
ATOM 533 C C . ASN A 1 72 ? -11.327 4.950 -1.148 1.00 92.06 72 ASN A C 1
ATOM 535 O O . ASN A 1 72 ? -11.228 4.809 0.072 1.00 92.06 72 ASN A O 1
ATOM 539 N N . LYS A 1 73 ? -11.225 6.152 -1.728 1.00 89.00 73 LYS A N 1
ATOM 540 C CA . LYS A 1 73 ? -10.940 7.398 -0.989 1.00 89.00 73 LYS A CA 1
ATOM 541 C C . LYS A 1 73 ? -11.927 7.677 0.150 1.00 89.00 73 LYS A C 1
ATOM 543 O O . LYS A 1 73 ? -11.531 8.275 1.140 1.00 89.00 73 LYS A O 1
ATOM 548 N N . ASP A 1 74 ? -13.169 7.210 0.048 1.00 89.25 74 ASP A N 1
ATOM 549 C CA . ASP A 1 74 ? -14.191 7.319 1.097 1.00 89.25 74 ASP A CA 1
ATOM 550 C C . ASP A 1 74 ? -13.843 6.544 2.382 1.00 89.25 74 ASP A C 1
ATOM 552 O O . ASP A 1 74 ? -14.330 6.881 3.460 1.00 89.25 74 ASP A O 1
ATOM 556 N N . LYS A 1 75 ? -12.989 5.516 2.286 1.00 86.50 75 LYS A N 1
ATOM 557 C CA . LYS A 1 75 ? -12.507 4.728 3.431 1.00 86.50 75 LYS A CA 1
ATOM 558 C C . LYS A 1 75 ? -11.243 5.303 4.060 1.00 86.50 75 LYS A C 1
ATOM 560 O O . LYS A 1 75 ? -10.849 4.842 5.135 1.00 86.50 75 LYS A O 1
ATOM 565 N N . MET A 1 76 ? -10.614 6.288 3.416 1.00 85.31 76 MET A N 1
ATOM 566 C CA . MET A 1 76 ? -9.405 6.913 3.931 1.00 85.31 76 MET A CA 1
ATOM 567 C C . MET A 1 76 ? -9.748 7.771 5.156 1.00 85.31 76 MET A C 1
ATOM 569 O O . MET A 1 76 ? -10.543 8.706 5.046 1.00 85.31 76 MET A O 1
ATOM 573 N N . PRO A 1 77 ? -9.178 7.481 6.336 1.00 84.62 77 PRO A N 1
ATOM 574 C CA . PRO A 1 77 ? -9.461 8.278 7.516 1.00 84.62 77 PRO A CA 1
ATOM 575 C C . PRO A 1 77 ? -8.774 9.648 7.416 1.00 84.62 77 PRO A C 1
ATOM 577 O O . PRO A 1 77 ? -7.633 9.744 6.973 1.00 84.62 77 PRO A O 1
ATOM 580 N N . ALA A 1 78 ? -9.455 10.710 7.858 1.00 80.94 78 ALA A N 1
ATOM 581 C CA . ALA A 1 78 ? -9.033 12.098 7.628 1.00 80.94 78 ALA A CA 1
ATOM 582 C C . ALA A 1 78 ? -7.657 12.469 8.221 1.00 80.94 78 ALA A C 1
ATOM 584 O O . ALA A 1 78 ? -6.994 13.366 7.711 1.00 80.94 78 ALA A O 1
ATOM 585 N N . SER A 1 79 ? -7.223 11.789 9.285 1.00 83.94 79 SER A N 1
ATOM 586 C CA . SER A 1 79 ? -5.938 12.044 9.959 1.00 83.94 79 SER A CA 1
ATOM 587 C C . SER A 1 79 ? -4.769 11.229 9.398 1.00 83.94 79 SER A C 1
ATOM 589 O O . SER A 1 79 ? -3.654 11.330 9.911 1.00 83.94 79 SER A O 1
ATOM 591 N N . TYR A 1 80 ? -5.012 10.409 8.374 1.00 87.12 80 TYR A N 1
ATOM 592 C CA . TYR A 1 80 ? -4.004 9.511 7.831 1.00 87.12 80 TYR A CA 1
ATOM 593 C C . TYR A 1 80 ? -3.369 10.079 6.568 1.00 87.12 80 TYR A C 1
ATOM 595 O O . TYR A 1 80 ? -4.013 10.735 5.754 1.00 87.12 80 TYR A O 1
ATOM 603 N N . THR A 1 81 ? -2.090 9.779 6.386 1.00 89.38 81 THR A N 1
ATOM 604 C CA . THR A 1 81 ? -1.313 10.099 5.189 1.00 89.38 81 THR A CA 1
ATOM 605 C C . THR A 1 81 ? -0.742 8.816 4.605 1.00 89.38 81 THR A C 1
ATOM 607 O O . THR A 1 81 ? -0.404 7.889 5.339 1.00 89.38 81 THR A O 1
ATOM 610 N N . ILE A 1 82 ? -0.618 8.761 3.280 1.00 90.06 82 ILE A N 1
ATOM 611 C CA . ILE A 1 82 ? 0.068 7.669 2.593 1.00 90.06 82 ILE A CA 1
ATOM 612 C C . ILE A 1 82 ? 1.447 8.156 2.163 1.00 90.06 82 ILE A C 1
ATOM 614 O O . ILE A 1 82 ? 1.572 9.172 1.473 1.00 90.06 82 ILE A O 1
ATOM 618 N N . LYS A 1 83 ? 2.482 7.413 2.552 1.00 90.19 83 LYS A N 1
ATOM 619 C CA . LYS A 1 83 ? 3.848 7.611 2.068 1.00 90.19 83 LYS A CA 1
ATOM 620 C C . LYS A 1 83 ? 4.254 6.453 1.187 1.00 90.19 83 LYS A C 1
ATOM 622 O O . LYS A 1 83 ? 3.926 5.307 1.476 1.00 90.19 83 LYS A O 1
ATOM 627 N N . THR A 1 84 ? 5.014 6.755 0.146 1.00 89.31 84 THR A N 1
ATOM 628 C CA . THR A 1 84 ? 5.620 5.738 -0.700 1.00 89.31 84 THR A CA 1
ATOM 629 C C . THR A 1 84 ? 7.118 5.933 -0.768 1.00 89.31 84 THR A C 1
ATOM 631 O O . THR A 1 84 ? 7.627 7.054 -0.718 1.00 89.31 84 THR A O 1
ATOM 634 N N . LYS A 1 85 ? 7.840 4.822 -0.855 1.00 88.12 85 LYS A N 1
ATOM 635 C CA . LYS A 1 85 ? 9.270 4.821 -1.135 1.00 88.12 85 LYS A CA 1
ATOM 636 C C . LYS A 1 85 ? 9.607 3.672 -2.063 1.00 88.12 85 LYS A C 1
ATOM 638 O O . LYS A 1 85 ? 9.020 2.598 -1.971 1.00 88.12 85 LYS A O 1
ATOM 643 N N . ARG A 1 86 ? 10.580 3.902 -2.930 1.00 88.88 86 ARG A N 1
ATOM 644 C CA . ARG A 1 86 ? 11.196 2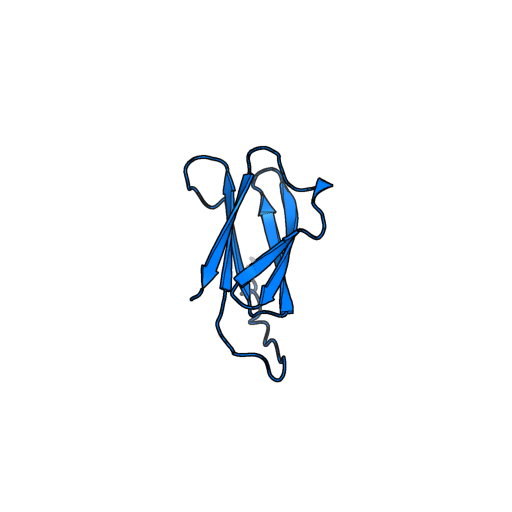.849 -3.728 1.00 88.88 86 ARG A CA 1
ATOM 645 C C . ARG A 1 86 ? 12.215 2.095 -2.872 1.00 88.88 86 ARG A C 1
ATOM 647 O O . ARG A 1 86 ? 12.913 2.733 -2.080 1.00 88.88 86 ARG A O 1
ATOM 654 N N . LEU A 1 87 ? 12.239 0.771 -2.996 1.00 83.31 87 LEU A N 1
ATOM 655 C CA . LEU A 1 87 ? 13.161 -0.141 -2.314 1.00 83.31 87 LEU A CA 1
ATOM 656 C C . LEU A 1 87 ? 14.377 -0.464 -3.189 1.00 83.31 87 LEU A C 1
ATOM 658 O O . LEU A 1 87 ? 14.238 -0.441 -4.437 1.00 83.31 87 LEU A O 1
#

Secondary structure (DSSP, 8-state):
------------------SS----EEEEEEESSS-EEEEEEE-TT-EEEEE-TTSPEEEEEEPGGG-EEES-GGGS-TTEEEEEEE-

Radius of gyration: 15.29 Å; chains: 1; bounding box: 27×46×42 Å

Sequence (87 aa):
MQITAAVIPVALVLFQACGVSAYQCRISLMNGSDSSDDYGDGAPGDTVNLQANNGNIVKVYIRDNCYYDILNKDKMPASYTIKTKRL

pLDDT: mean 76.59, std 18.74, range [38.44, 92.88]